Protein AF-A0A377ZKG7-F1 (afdb_monomer_lite)

Foldseek 3Di:
DDDDDPPPPPVPPPLDQDPQCRQADDWDADPVRFIGTDHGLLVQLVVQLVVVVVVLVPDDPVCSVVPAPPCNSVLRSLLQVLSSDLLNSLVRVVRGPDPDPSVVSSVVPHNVVQLVQLHSQSSSLVVCVVVVHPPCSSVSSNCVVPDRRPVPPDPPPPPPDPDDDDDDDDDDDDDD

Secondary structure (DSSP, 8-state):
-----------TT-PPPPPGGG-B--EEE-TTS-EEE--BHHHHHHHHHHHHHHHHHTS-HHHHHHHS-TTHHHHHHGGGGGGSSHHHHHHHHHHSSS--GGGGGGTT--GGGGGGGTHHHHHHHHHHHHTT--TTHHHHHHTTTSS-TTTTT-----------------------

pLDDT: mean 77.74, std 24.78, range [25.02, 98.62]

Structure (mmCIF, N/CA/C/O backbone):
data_AF-A0A377ZKG7-F1
#
_entry.id   AF-A0A377ZKG7-F1
#
loop_
_atom_site.group_PDB
_atom_site.id
_atom_site.type_symbol
_atom_site.label_atom_id
_atom_site.label_alt_id
_atom_site.label_comp_id
_atom_site.label_asym_id
_atom_site.label_entity_id
_atom_site.label_seq_id
_atom_site.pdbx_PDB_ins_code
_atom_site.Cartn_x
_atom_site.Cartn_y
_atom_site.Cartn_z
_atom_site.occupancy
_atom_site.B_iso_or_equiv
_atom_site.auth_seq_id
_atom_site.auth_comp_id
_atom_site.auth_asym_id
_atom_site.auth_atom_id
_atom_site.pdbx_PDB_model_num
ATOM 1 N N . MET A 1 1 ? -22.284 -44.555 -22.696 1.00 38.31 1 MET A N 1
ATOM 2 C CA . MET A 1 1 ? -21.395 -43.892 -21.714 1.00 38.31 1 MET A CA 1
ATOM 3 C C . MET A 1 1 ? -20.139 -43.407 -22.428 1.00 38.31 1 MET A C 1
ATOM 5 O O . MET A 1 1 ? -19.328 -44.231 -22.824 1.00 38.31 1 MET A O 1
ATOM 9 N N . ARG A 1 2 ? -20.003 -42.097 -22.682 1.00 37.38 2 ARG A N 1
ATOM 10 C CA . ARG A 1 2 ? -18.798 -41.508 -23.295 1.00 37.38 2 ARG A CA 1
ATOM 11 C C . ARG A 1 2 ? -17.896 -40.981 -22.179 1.00 37.38 2 ARG A C 1
ATOM 13 O O . ARG A 1 2 ? -18.291 -40.084 -21.443 1.00 37.38 2 ARG A O 1
ATOM 20 N N . ARG A 1 3 ? -16.717 -41.585 -22.029 1.00 39.84 3 ARG A N 1
ATOM 21 C CA . ARG A 1 3 ? -15.699 -41.206 -21.043 1.00 39.84 3 ARG A CA 1
ATOM 22 C C . ARG A 1 3 ? -15.050 -39.903 -21.518 1.00 39.84 3 ARG A C 1
ATOM 24 O O . ARG A 1 3 ? -14.347 -39.903 -22.523 1.00 39.84 3 ARG A O 1
ATOM 31 N N . LEU A 1 4 ? -15.334 -38.793 -20.840 1.00 41.78 4 LEU A N 1
ATOM 32 C CA . LEU A 1 4 ? -14.657 -37.522 -21.093 1.00 41.78 4 LEU A CA 1
ATOM 33 C C . LEU A 1 4 ? -13.211 -37.648 -20.605 1.00 41.78 4 LEU A C 1
ATOM 35 O O . LEU A 1 4 ? -12.955 -37.774 -19.408 1.00 41.78 4 LEU A O 1
ATOM 39 N N . ILE A 1 5 ? -12.273 -37.662 -21.548 1.00 45.12 5 ILE A N 1
ATOM 40 C CA . ILE A 1 5 ? -10.842 -37.579 -21.269 1.00 45.12 5 ILE A CA 1
ATOM 41 C C . ILE A 1 5 ? -10.583 -36.161 -20.761 1.00 45.12 5 ILE A C 1
ATOM 43 O O . ILE A 1 5 ? -10.782 -35.182 -21.480 1.00 45.12 5 ILE A O 1
ATOM 47 N N . ARG A 1 6 ? -10.181 -36.049 -19.494 1.00 45.84 6 ARG A N 1
ATOM 48 C CA . ARG A 1 6 ? -9.764 -34.788 -18.884 1.00 45.84 6 ARG A CA 1
ATOM 49 C C . ARG A 1 6 ? -8.412 -34.420 -19.496 1.00 45.84 6 ARG A C 1
ATOM 51 O O . ARG A 1 6 ? -7.378 -34.910 -19.053 1.00 45.84 6 ARG A O 1
ATOM 58 N N . VAL A 1 7 ? -8.426 -33.618 -20.558 1.00 44.94 7 VAL A N 1
ATOM 59 C CA . VAL A 1 7 ? -7.203 -33.035 -21.115 1.00 44.94 7 VAL A CA 1
ATOM 60 C C . VAL A 1 7 ? -6.662 -32.066 -20.068 1.00 44.94 7 VAL A C 1
ATOM 62 O O . VAL A 1 7 ? -7.252 -31.020 -19.805 1.00 44.94 7 VAL A O 1
ATOM 65 N N . SER A 1 8 ? -5.574 -32.462 -19.412 1.00 48.72 8 SER A N 1
ATOM 66 C CA . SER A 1 8 ? -4.786 -31.573 -18.568 1.00 48.72 8 SER A CA 1
ATOM 67 C C . SER A 1 8 ? -4.109 -30.560 -19.483 1.00 48.72 8 SER A C 1
ATOM 69 O O . SER A 1 8 ? -3.146 -30.888 -20.175 1.00 48.72 8 SER A O 1
ATOM 71 N N . LEU A 1 9 ? -4.639 -29.339 -19.530 1.00 48.59 9 LEU A N 1
ATOM 72 C CA . LEU A 1 9 ? -3.935 -28.196 -20.099 1.00 48.59 9 LEU A CA 1
ATOM 73 C C . LEU A 1 9 ? -2.800 -27.837 -19.133 1.00 48.59 9 LEU A C 1
ATOM 75 O O . LEU A 1 9 ? -2.941 -26.965 -18.278 1.00 48.59 9 LEU A O 1
ATOM 79 N N . GLN A 1 10 ? -1.685 -28.561 -19.222 1.00 45.34 10 GLN A N 1
ATOM 80 C CA . GLN A 1 10 ? -0.436 -28.130 -18.608 1.00 45.34 10 GLN A CA 1
ATOM 81 C C . GLN A 1 10 ? 0.000 -26.850 -19.318 1.00 45.34 10 GLN A C 1
ATOM 83 O O . GLN A 1 10 ? 0.432 -26.867 -20.468 1.00 45.34 10 GLN A O 1
ATOM 88 N N . ASN A 1 11 ? -0.171 -25.728 -18.628 1.00 43.91 11 ASN A N 1
ATOM 89 C CA . ASN A 1 11 ? 0.233 -24.411 -19.087 1.00 43.91 11 ASN A CA 1
ATOM 90 C C . ASN A 1 11 ? 1.772 -24.333 -19.036 1.00 43.91 11 ASN A C 1
ATOM 92 O O . ASN A 1 11 ? 2.347 -23.942 -18.024 1.00 43.91 11 ASN A O 1
ATOM 96 N N . GLN A 1 12 ? 2.448 -24.773 -20.102 1.00 44.94 12 GLN A N 1
ATOM 97 C CA . GLN A 1 12 ? 3.915 -24.901 -20.179 1.00 44.94 12 GLN A CA 1
ATOM 98 C C . GLN A 1 12 ? 4.681 -23.559 -20.229 1.00 44.94 12 GLN A C 1
ATOM 100 O O . GLN A 1 12 ? 5.893 -23.547 -20.403 1.00 44.94 12 GLN A O 1
ATOM 105 N N . HIS A 1 13 ? 4.005 -22.431 -20.001 1.00 46.78 13 HIS A N 1
ATOM 106 C CA . HIS A 1 13 ? 4.609 -21.102 -19.855 1.00 46.78 13 HIS A CA 1
ATOM 107 C C . HIS A 1 13 ? 4.067 -20.362 -18.623 1.00 46.78 13 HIS A C 1
ATOM 109 O O . HIS A 1 13 ? 3.793 -19.163 -18.668 1.00 46.78 13 HIS A O 1
ATOM 115 N N . ALA A 1 14 ? 3.873 -21.062 -17.502 1.00 52.28 14 ALA A N 1
ATOM 116 C CA . ALA A 1 14 ? 3.616 -20.389 -16.236 1.00 52.28 14 ALA A CA 1
ATOM 117 C C . ALA A 1 14 ? 4.895 -19.658 -15.797 1.00 52.28 14 ALA A C 1
ATOM 119 O O . ALA A 1 14 ? 5.791 -20.249 -15.199 1.00 52.28 14 ALA A O 1
ATOM 120 N N . ILE A 1 15 ? 4.992 -18.369 -16.128 1.00 58.59 15 ILE A N 1
ATOM 121 C CA . ILE A 1 15 ? 5.979 -17.476 -15.524 1.00 58.59 15 ILE A CA 1
ATOM 122 C C . ILE A 1 15 ? 5.778 -17.573 -14.011 1.00 58.59 15 ILE A C 1
ATOM 124 O O . ILE A 1 15 ? 4.680 -17.315 -13.515 1.00 58.59 15 ILE A O 1
ATOM 128 N N . ALA A 1 16 ? 6.816 -17.989 -13.284 1.00 68.31 16 ALA A N 1
ATOM 129 C CA . ALA A 1 16 ? 6.750 -18.078 -11.835 1.00 68.31 16 ALA A CA 1
ATOM 130 C C . ALA A 1 16 ? 6.431 -16.687 -11.268 1.00 68.31 16 ALA A C 1
ATOM 132 O O . ALA A 1 16 ? 7.195 -15.738 -11.457 1.00 68.31 16 ALA A O 1
ATOM 133 N N . ALA A 1 17 ? 5.277 -16.559 -10.612 1.00 76.75 17 ALA A N 1
ATOM 134 C CA . ALA A 1 17 ? 4.886 -15.318 -9.966 1.00 76.75 17 ALA A CA 1
ATOM 135 C C . ALA A 1 17 ? 5.898 -14.962 -8.866 1.00 76.75 17 ALA A C 1
ATOM 137 O O . ALA A 1 17 ? 6.374 -15.832 -8.133 1.00 76.75 17 ALA A O 1
ATOM 138 N N . ILE A 1 18 ? 6.217 -13.675 -8.734 1.00 82.56 18 ILE A N 1
ATOM 139 C CA . ILE A 1 18 ? 7.044 -13.186 -7.628 1.00 82.56 18 ILE A CA 1
ATOM 140 C C . ILE A 1 18 ? 6.228 -13.341 -6.337 1.00 82.56 18 ILE A C 1
ATOM 142 O O . ILE A 1 18 ? 5.101 -12.854 -6.267 1.00 82.56 18 ILE A O 1
ATOM 146 N N . SER A 1 19 ? 6.788 -14.007 -5.318 1.00 88.62 19 SER A N 1
ATOM 147 C CA . SER A 1 19 ? 6.159 -14.066 -3.987 1.00 88.62 19 SER A CA 1
ATOM 148 C C . SER A 1 19 ? 5.900 -12.650 -3.463 1.00 88.62 19 SER A C 1
ATOM 150 O O . SER A 1 19 ? 6.772 -11.785 -3.579 1.00 88.62 19 SER A O 1
ATOM 152 N N . PHE A 1 20 ? 4.743 -12.421 -2.836 1.00 89.31 20 PHE A N 1
ATOM 153 C CA . PHE A 1 20 ? 4.380 -11.118 -2.266 1.00 89.31 20 PHE A CA 1
ATOM 154 C C . PHE A 1 20 ? 5.413 -10.610 -1.243 1.00 89.31 20 PHE A C 1
ATOM 156 O O . PHE A 1 20 ? 5.623 -9.405 -1.113 1.00 89.31 20 PHE A O 1
ATOM 163 N N . GLU A 1 21 ? 6.112 -11.523 -0.563 1.00 90.44 21 GLU A N 1
ATOM 164 C CA . GLU A 1 21 ? 7.190 -11.221 0.388 1.00 90.44 21 GLU A CA 1
ATOM 165 C C . GLU A 1 21 ? 8.379 -10.523 -0.288 1.00 90.44 21 GLU A C 1
ATOM 167 O O . GLU A 1 21 ? 9.071 -9.707 0.325 1.00 90.44 21 GLU A O 1
ATOM 172 N N . ASN A 1 22 ? 8.574 -10.806 -1.578 1.00 88.12 22 ASN A N 1
ATOM 173 C CA . ASN A 1 22 ? 9.665 -10.302 -2.403 1.00 88.12 22 ASN A CA 1
ATOM 174 C C . ASN A 1 22 ? 9.254 -9.119 -3.292 1.00 88.12 22 ASN A C 1
ATOM 176 O O . ASN A 1 22 ? 10.113 -8.559 -3.983 1.00 88.12 22 ASN A O 1
ATOM 180 N N . CYS A 1 23 ? 7.976 -8.722 -3.284 1.00 92.25 23 CYS A N 1
ATOM 181 C CA . CYS A 1 23 ? 7.505 -7.563 -4.035 1.00 92.25 23 CYS A CA 1
ATOM 182 C C . CYS A 1 23 ? 8.120 -6.273 -3.466 1.00 92.25 23 CYS A C 1
ATOM 184 O O . CYS A 1 23 ? 8.011 -6.016 -2.262 1.00 92.25 23 CYS A O 1
ATOM 186 N N . PRO A 1 24 ? 8.776 -5.446 -4.297 1.00 93.19 24 PRO A N 1
ATOM 187 C CA . PRO A 1 24 ? 9.420 -4.225 -3.834 1.00 93.19 24 PRO A CA 1
ATOM 188 C C . PRO A 1 24 ? 8.414 -3.089 -3.600 1.00 93.19 24 PRO A C 1
ATOM 190 O O . PRO A 1 24 ? 7.503 -2.885 -4.396 1.00 93.19 24 PRO A O 1
ATOM 193 N N . ALA A 1 25 ? 8.621 -2.289 -2.550 1.00 94.81 25 ALA A N 1
ATOM 194 C CA . ALA A 1 25 ? 7.823 -1.084 -2.287 1.00 94.81 25 ALA A CA 1
ATOM 195 C C . ALA A 1 25 ? 8.582 0.226 -2.514 1.00 94.81 25 ALA A C 1
ATOM 197 O O . ALA A 1 25 ? 7.965 1.266 -2.768 1.00 94.81 25 ALA A O 1
ATOM 198 N N . LYS A 1 26 ? 9.906 0.193 -2.339 1.00 94.06 26 LYS A N 1
ATOM 199 C CA . LYS A 1 26 ? 10.791 1.362 -2.341 1.00 94.06 26 LYS A CA 1
ATOM 200 C C . LYS A 1 26 ? 12.088 1.033 -3.072 1.00 94.06 26 LYS A C 1
ATOM 202 O O . LYS A 1 26 ? 12.502 -0.125 -3.105 1.00 94.06 26 LYS A O 1
ATOM 207 N N . THR A 1 27 ? 12.753 2.064 -3.568 1.00 94.25 27 THR A N 1
ATOM 208 C CA . THR A 1 27 ? 14.163 2.035 -3.963 1.00 94.25 27 THR A CA 1
ATOM 209 C C . THR A 1 27 ? 15.005 2.755 -2.911 1.00 94.25 27 THR A C 1
ATOM 211 O O . THR A 1 27 ? 14.472 3.456 -2.047 1.00 94.25 27 THR A O 1
ATOM 214 N N . ARG A 1 28 ? 16.323 2.569 -2.951 1.00 94.06 28 ARG A N 1
ATOM 215 C CA . ARG A 1 28 ? 17.282 3.373 -2.187 1.00 94.06 28 ARG A CA 1
ATOM 216 C C . ARG A 1 28 ? 18.491 3.694 -3.055 1.00 94.06 28 ARG A C 1
ATOM 218 O O . ARG A 1 28 ? 18.926 2.846 -3.830 1.00 94.06 28 ARG A O 1
ATOM 225 N N . MET A 1 29 ? 19.033 4.892 -2.894 1.00 94.62 29 MET A N 1
ATOM 226 C CA . MET A 1 29 ? 20.291 5.287 -3.518 1.00 94.62 29 MET A CA 1
ATOM 227 C C . MET A 1 29 ? 21.446 4.927 -2.582 1.00 94.62 29 MET A C 1
ATOM 229 O O . MET A 1 29 ? 21.385 5.196 -1.380 1.00 94.62 29 MET A O 1
ATOM 233 N N . LEU A 1 30 ? 22.462 4.265 -3.119 1.00 92.50 30 LEU A N 1
ATOM 234 C CA . LEU A 1 30 ? 23.698 3.943 -2.419 1.00 92.50 30 LEU A CA 1
ATOM 235 C C . LEU A 1 30 ? 24.653 5.142 -2.446 1.00 92.50 30 LEU A C 1
ATOM 237 O O . LEU A 1 30 ? 24.478 6.083 -3.217 1.00 92.50 30 LEU A O 1
ATOM 241 N N . SER A 1 31 ? 25.690 5.099 -1.611 1.00 94.81 31 SER A N 1
ATOM 242 C CA . SER A 1 31 ? 26.713 6.152 -1.546 1.00 94.81 31 SER A CA 1
ATOM 243 C C . SER A 1 31 ? 27.503 6.319 -2.847 1.00 94.81 31 SER A C 1
ATOM 245 O O . SER A 1 31 ? 28.064 7.381 -3.082 1.00 94.81 31 SER A O 1
ATOM 247 N N . ASP A 1 32 ? 27.547 5.281 -3.685 1.00 93.25 32 ASP A N 1
ATOM 248 C CA . ASP A 1 32 ? 28.173 5.296 -5.012 1.00 93.25 32 ASP A CA 1
ATOM 249 C C . ASP A 1 32 ? 27.234 5.804 -6.126 1.00 93.25 32 ASP A C 1
ATOM 251 O O . ASP A 1 32 ? 27.595 5.773 -7.298 1.00 93.25 32 ASP A O 1
ATOM 255 N N . GLY A 1 33 ? 26.028 6.263 -5.773 1.00 91.12 33 GLY A N 1
ATOM 256 C CA . GLY A 1 33 ? 25.033 6.790 -6.708 1.00 91.12 33 GLY A CA 1
ATOM 257 C C . GLY A 1 33 ? 24.128 5.735 -7.350 1.00 91.12 33 GLY A C 1
ATOM 258 O O . GLY A 1 33 ? 23.143 6.107 -7.987 1.00 91.12 33 GLY A O 1
ATOM 259 N N . ARG A 1 34 ? 24.381 4.432 -7.161 1.00 91.31 34 ARG A N 1
ATOM 260 C CA . ARG A 1 34 ? 23.508 3.384 -7.715 1.00 91.31 34 ARG A CA 1
ATOM 261 C C . ARG A 1 34 ? 22.167 3.330 -6.998 1.00 91.31 34 ARG A C 1
ATOM 263 O O . ARG A 1 34 ? 22.091 3.450 -5.775 1.00 91.31 34 ARG A O 1
ATOM 270 N N . VAL A 1 35 ? 21.103 3.063 -7.751 1.00 92.56 35 VAL A N 1
ATOM 271 C CA . VAL A 1 35 ? 19.758 2.844 -7.205 1.00 92.56 35 VAL A CA 1
ATOM 272 C C . VAL A 1 35 ? 19.493 1.347 -7.111 1.00 92.56 35 VAL A C 1
ATOM 274 O O . VAL A 1 35 ? 19.588 0.628 -8.101 1.00 92.56 35 VAL A O 1
ATOM 277 N N . VAL A 1 36 ? 19.150 0.867 -5.918 1.00 91.38 36 VAL A N 1
ATOM 278 C CA . VAL A 1 36 ? 18.855 -0.549 -5.659 1.00 91.38 36 VAL A CA 1
ATOM 279 C C . VAL A 1 36 ? 17.494 -0.723 -4.990 1.00 91.38 36 VAL A C 1
ATOM 281 O O . VAL A 1 36 ? 16.907 0.235 -4.474 1.00 91.38 36 VAL A O 1
ATOM 284 N N . GLN A 1 37 ? 16.998 -1.963 -4.954 1.00 91.81 37 GLN A N 1
ATOM 285 C CA . GLN A 1 37 ? 15.772 -2.298 -4.234 1.00 91.81 37 GLN A CA 1
ATOM 286 C C . GLN A 1 37 ? 15.905 -1.930 -2.744 1.00 91.81 37 GLN A C 1
ATOM 288 O O . GLN A 1 37 ? 16.903 -2.221 -2.085 1.00 91.81 37 GLN A O 1
ATOM 293 N N . GLY A 1 38 ? 14.878 -1.265 -2.221 1.00 92.88 38 GLY A N 1
ATOM 294 C CA . GLY A 1 38 ? 14.717 -0.956 -0.807 1.00 92.88 38 GLY A CA 1
ATOM 295 C C . GLY A 1 38 ? 13.851 -1.998 -0.096 1.00 92.88 38 GLY A C 1
ATOM 296 O O . GLY A 1 38 ? 13.995 -3.202 -0.291 1.00 92.88 38 GLY A O 1
ATOM 297 N N . ARG A 1 39 ? 12.933 -1.527 0.753 1.00 94.44 39 ARG A N 1
ATOM 298 C CA . ARG A 1 39 ? 12.014 -2.390 1.514 1.00 94.44 39 ARG A CA 1
ATOM 299 C C . ARG A 1 39 ? 11.006 -3.106 0.606 1.00 94.44 39 ARG A C 1
ATOM 301 O O . ARG A 1 39 ? 10.589 -2.563 -0.423 1.00 94.44 39 ARG A O 1
ATOM 308 N N . SER A 1 40 ? 10.585 -4.300 1.022 1.00 95.75 40 SER A N 1
ATOM 309 C CA . SER A 1 40 ? 9.450 -5.013 0.423 1.00 95.75 40 SER A CA 1
ATOM 310 C C . SER A 1 40 ? 8.114 -4.379 0.818 1.00 95.75 40 SER A C 1
ATOM 312 O O . SER A 1 40 ? 8.041 -3.651 1.810 1.00 95.75 40 SER A O 1
ATOM 314 N N . VAL A 1 41 ? 7.051 -4.684 0.070 1.00 96.75 41 VAL A N 1
ATOM 315 C CA . VAL A 1 41 ? 5.679 -4.267 0.405 1.00 96.75 41 VAL A CA 1
ATOM 316 C C . VAL A 1 41 ? 5.277 -4.797 1.773 1.00 96.75 41 VAL A C 1
ATOM 318 O O . VAL A 1 41 ? 4.871 -4.007 2.617 1.00 96.75 41 VAL A O 1
ATOM 321 N N . LEU A 1 42 ? 5.502 -6.088 2.039 1.00 96.94 42 LEU A N 1
ATOM 322 C CA . LEU A 1 42 ? 5.188 -6.696 3.333 1.00 96.94 42 LEU A CA 1
ATOM 323 C C . LEU A 1 42 ? 5.843 -5.944 4.503 1.00 96.94 42 LEU A C 1
ATOM 325 O O . LEU A 1 42 ? 5.152 -5.525 5.428 1.00 96.94 42 LEU A O 1
ATOM 329 N N . SER A 1 43 ? 7.162 -5.725 4.439 1.00 97.38 43 SER A N 1
ATOM 330 C CA . SER A 1 43 ? 7.888 -5.048 5.523 1.00 97.38 43 SER A CA 1
ATOM 331 C C . SER A 1 43 ? 7.465 -3.585 5.695 1.00 97.38 43 SER A C 1
ATOM 333 O O . SER A 1 43 ? 7.385 -3.096 6.819 1.00 97.38 43 SER A O 1
ATOM 335 N N . HIS A 1 44 ? 7.164 -2.880 4.600 1.00 97.62 44 HIS A N 1
ATOM 336 C CA . HIS A 1 44 ? 6.634 -1.515 4.636 1.00 97.62 44 HIS A CA 1
ATOM 337 C C . HIS A 1 44 ? 5.254 -1.461 5.303 1.00 97.62 44 HIS A C 1
ATOM 339 O O . HIS A 1 44 ? 5.059 -0.676 6.228 1.00 97.62 44 HIS A O 1
ATOM 345 N N . CYS A 1 45 ? 4.332 -2.335 4.898 1.00 97.69 45 CYS A N 1
ATOM 346 C CA . CYS A 1 45 ? 2.993 -2.437 5.475 1.00 97.69 45 CYS A CA 1
ATOM 347 C C . CYS A 1 45 ? 3.038 -2.770 6.973 1.00 97.69 45 CYS A C 1
ATOM 349 O O . CYS A 1 45 ? 2.353 -2.122 7.761 1.00 97.69 45 CYS A O 1
ATOM 351 N N . GLN A 1 46 ? 3.889 -3.718 7.382 1.00 98.00 46 GLN A N 1
ATOM 352 C CA . GLN A 1 46 ? 4.084 -4.055 8.795 1.00 98.00 46 GLN A CA 1
ATOM 353 C C . GLN A 1 46 ? 4.554 -2.840 9.598 1.00 98.00 46 GLN A C 1
ATOM 355 O O . GLN A 1 46 ? 3.929 -2.493 10.592 1.00 98.00 46 GLN A O 1
ATOM 360 N N . ILE A 1 47 ? 5.598 -2.143 9.139 1.00 98.12 47 ILE A N 1
ATOM 361 C CA . ILE A 1 47 ? 6.118 -0.950 9.824 1.00 98.12 47 ILE A CA 1
ATOM 362 C C . ILE A 1 47 ? 5.043 0.125 9.963 1.00 98.12 47 ILE A C 1
ATOM 364 O O . ILE A 1 47 ? 4.901 0.711 11.032 1.00 98.12 47 ILE A O 1
ATOM 368 N N . VAL A 1 48 ? 4.271 0.377 8.906 1.00 98.12 48 VAL A N 1
ATOM 369 C CA . VAL A 1 48 ? 3.195 1.374 8.938 1.00 98.12 48 VAL A CA 1
ATOM 370 C C . VAL A 1 48 ? 2.097 0.973 9.921 1.00 98.12 48 VAL A C 1
ATOM 372 O O . VAL A 1 48 ? 1.647 1.824 10.683 1.00 98.12 48 VAL A O 1
ATOM 375 N N . GLY A 1 49 ? 1.716 -0.305 9.973 1.00 98.31 49 GLY A N 1
ATOM 376 C CA . GLY A 1 49 ? 0.771 -0.815 10.969 1.00 98.31 49 GLY A CA 1
ATOM 377 C C . GLY A 1 49 ? 1.278 -0.671 12.405 1.00 98.31 49 GLY A C 1
ATOM 378 O O . GLY A 1 49 ? 0.544 -0.201 13.273 1.00 98.31 49 GLY A O 1
ATOM 379 N N . GLU A 1 50 ? 2.545 -1.012 12.655 1.00 98.62 50 GLU A N 1
ATOM 380 C CA . GLU A 1 50 ? 3.178 -0.849 13.970 1.00 98.62 50 GLU A CA 1
ATOM 381 C C . GLU A 1 50 ? 3.218 0.622 14.404 1.00 98.62 50 GLU A C 1
ATOM 383 O O . GLU A 1 50 ? 2.853 0.951 15.535 1.00 98.62 50 GLU A O 1
ATOM 388 N N . ILE A 1 51 ? 3.600 1.520 13.491 1.00 98.56 51 ILE A N 1
ATOM 389 C CA . ILE A 1 51 ? 3.611 2.965 13.737 1.00 98.56 51 ILE A CA 1
ATOM 390 C C . ILE A 1 51 ? 2.193 3.472 13.999 1.00 98.56 51 ILE A C 1
ATOM 392 O O . ILE A 1 51 ? 1.986 4.199 14.967 1.00 98.56 51 ILE A O 1
ATOM 396 N N . ALA A 1 52 ? 1.208 3.076 13.190 1.00 98.31 52 ALA A N 1
ATOM 397 C CA . ALA A 1 52 ? -0.182 3.477 13.380 1.00 98.31 52 ALA A CA 1
ATOM 398 C C . ALA A 1 52 ? -0.694 3.047 14.758 1.00 98.31 52 ALA A C 1
ATOM 400 O O . ALA A 1 52 ? -1.259 3.863 15.479 1.00 98.31 52 ALA A O 1
ATOM 401 N N . ARG A 1 53 ? -0.422 1.806 15.177 1.00 98.25 53 ARG A N 1
ATOM 402 C CA . ARG A 1 53 ? -0.802 1.322 16.508 1.00 98.25 53 ARG A CA 1
ATOM 403 C C . ARG A 1 53 ? -0.144 2.123 17.625 1.00 98.25 53 ARG A C 1
ATOM 405 O O . ARG A 1 53 ? -0.821 2.493 18.582 1.00 98.25 53 ARG A O 1
ATOM 412 N N . ALA A 1 54 ? 1.154 2.403 17.502 1.00 98.44 54 ALA A N 1
ATOM 413 C CA . ALA A 1 54 ? 1.881 3.204 18.479 1.00 98.44 54 ALA A CA 1
ATOM 414 C C . ALA A 1 54 ? 1.305 4.625 18.575 1.00 98.44 54 ALA A C 1
ATOM 416 O O . ALA A 1 54 ? 1.058 5.102 19.677 1.00 98.44 54 ALA A O 1
ATOM 417 N N . LEU A 1 55 ? 1.016 5.267 17.439 1.00 98.25 55 LEU A N 1
ATOM 418 C CA . LEU A 1 55 ? 0.411 6.600 17.390 1.00 98.25 55 LEU A CA 1
ATOM 419 C C . LEU A 1 55 ? -1.001 6.615 17.983 1.00 98.25 55 LEU A C 1
ATOM 421 O O . LEU A 1 55 ? -1.302 7.476 18.803 1.00 98.25 55 LEU A O 1
ATOM 425 N N . ILE A 1 56 ? -1.848 5.646 17.626 1.00 97.94 56 ILE A N 1
ATOM 426 C CA . ILE A 1 56 ? -3.203 5.492 18.176 1.00 97.94 56 ILE A CA 1
ATOM 427 C C . ILE A 1 56 ? -3.143 5.341 19.701 1.00 97.94 56 ILE A C 1
ATOM 429 O O . ILE A 1 56 ? -3.948 5.938 20.414 1.00 97.94 56 ILE A O 1
ATOM 433 N N . ALA A 1 57 ? -2.167 4.592 20.223 1.00 97.12 57 ALA A N 1
ATOM 434 C CA . ALA A 1 57 ? -2.001 4.376 21.657 1.00 97.12 57 ALA A CA 1
ATOM 435 C C . ALA A 1 57 ? -1.634 5.645 22.450 1.00 97.12 57 ALA A C 1
ATOM 437 O O . ALA A 1 57 ? -1.869 5.665 23.657 1.00 97.12 57 ALA A O 1
ATOM 438 N N . LEU A 1 58 ? -1.114 6.694 21.797 1.00 97.75 58 LEU A N 1
ATOM 439 C CA . LEU A 1 58 ? -0.809 7.982 22.437 1.00 97.75 58 LEU A CA 1
ATOM 440 C C . LEU A 1 58 ? -2.064 8.811 22.747 1.00 97.75 58 LEU A C 1
ATOM 442 O O . LEU A 1 58 ? -1.996 9.746 23.545 1.00 97.75 58 LEU A O 1
ATOM 446 N N . TYR A 1 59 ? -3.205 8.500 22.127 1.00 97.69 59 TYR A N 1
ATOM 447 C CA . TYR A 1 59 ? -4.444 9.233 22.367 1.00 97.69 59 TYR A CA 1
ATOM 448 C C . TYR A 1 59 ? -5.086 8.819 23.703 1.00 97.69 59 TYR A C 1
ATOM 450 O O . TYR A 1 59 ? -5.155 7.623 24.004 1.00 97.69 59 TYR A O 1
ATOM 458 N N . PRO A 1 60 ? -5.634 9.774 24.485 1.00 96.94 60 PRO A N 1
ATOM 459 C CA . PRO A 1 60 ? -6.441 9.462 25.661 1.00 96.94 60 PRO A CA 1
ATOM 460 C C . PRO A 1 60 ? -7.626 8.571 25.295 1.00 96.94 60 PRO A C 1
ATOM 462 O O . PRO A 1 60 ? -8.232 8.747 24.236 1.00 96.94 60 PRO A O 1
ATOM 465 N N . GLU A 1 61 ? -8.013 7.657 26.183 1.00 93.25 61 GLU A N 1
ATOM 466 C CA . GLU A 1 61 ? -8.965 6.600 25.826 1.00 93.25 61 GLU A CA 1
ATOM 467 C C . GLU A 1 61 ? -10.331 7.076 25.287 1.00 93.25 61 GLU A C 1
ATOM 469 O O . GLU A 1 61 ? -10.826 6.501 24.308 1.00 93.25 61 GLU A O 1
ATOM 474 N N . PRO A 1 62 ? -10.931 8.164 25.810 1.00 94.38 62 PRO A N 1
ATOM 475 C CA . PRO A 1 62 ? -12.164 8.693 25.234 1.00 94.38 62 PRO A CA 1
ATOM 476 C C . PRO A 1 62 ? -12.003 9.172 23.785 1.00 94.38 62 PRO A C 1
ATOM 478 O O . PRO A 1 62 ? -12.955 9.114 23.014 1.00 94.38 62 PRO A O 1
ATOM 481 N N . MET A 1 63 ? -10.818 9.657 23.403 1.00 95.88 63 MET A N 1
ATOM 482 C CA . MET A 1 63 ? -10.519 10.068 22.028 1.00 95.88 63 MET A CA 1
ATOM 483 C C . MET A 1 63 ? -10.166 8.862 21.171 1.00 95.88 63 MET A C 1
ATOM 485 O O . MET A 1 63 ? -10.672 8.734 20.061 1.00 95.88 63 MET A O 1
ATOM 489 N N . ARG A 1 64 ? -9.333 7.963 21.699 1.00 96.75 64 ARG A N 1
ATOM 490 C CA . ARG A 1 64 ? -8.842 6.789 20.984 1.00 96.75 64 ARG A CA 1
ATOM 491 C C . ARG A 1 64 ? -9.988 5.914 20.482 1.00 96.75 64 ARG A C 1
ATOM 493 O O . ARG A 1 64 ? -10.074 5.662 19.287 1.00 96.75 64 ARG A O 1
ATOM 500 N N . SER A 1 65 ? -10.914 5.556 21.369 1.00 93.19 65 SER A N 1
ATOM 501 C CA . SER A 1 65 ? -12.087 4.729 21.042 1.00 93.19 65 SER A CA 1
ATOM 502 C C . SER A 1 65 ? -13.071 5.386 20.064 1.00 93.19 65 SER A C 1
ATOM 504 O O . SER A 1 65 ? -13.779 4.685 19.344 1.00 93.19 65 SER A O 1
ATOM 506 N N . ARG A 1 66 ? -13.125 6.726 20.017 1.00 95.69 66 ARG A N 1
ATOM 507 C CA . ARG A 1 66 ? -14.017 7.480 19.117 1.00 95.69 66 ARG A CA 1
ATOM 508 C C . ARG A 1 66 ? -13.408 7.742 17.744 1.00 95.69 66 ARG A C 1
ATOM 510 O O . ARG A 1 66 ? -14.142 7.788 16.764 1.00 95.69 66 ARG A O 1
ATOM 517 N N . LEU A 1 67 ? -12.097 7.965 17.686 1.00 95.75 67 LEU A N 1
ATOM 518 C CA . LEU A 1 67 ? -11.383 8.321 16.458 1.00 95.75 67 LEU A CA 1
ATOM 519 C C . LEU A 1 67 ? -10.848 7.098 15.715 1.00 95.75 67 LEU A C 1
ATOM 521 O O . LEU A 1 67 ? -10.759 7.127 14.491 1.00 95.75 67 LEU A O 1
ATOM 525 N N . PHE A 1 68 ? -10.502 6.035 16.441 1.00 96.12 68 PHE A N 1
ATOM 526 C CA . PHE A 1 68 ? -9.835 4.866 15.884 1.00 96.12 68 PHE A CA 1
ATOM 527 C C . PHE A 1 68 ? -10.614 3.598 16.237 1.00 96.12 68 PHE A C 1
ATOM 529 O O . PHE A 1 68 ? -10.341 2.954 17.253 1.00 96.12 68 PHE A O 1
ATOM 536 N N . PRO A 1 69 ? -11.593 3.212 15.400 1.00 93.69 69 PRO A N 1
ATOM 537 C CA . PRO A 1 69 ? -12.225 1.906 15.498 1.00 93.69 69 PRO A CA 1
ATOM 538 C C . PRO A 1 69 ? -11.188 0.776 15.458 1.00 93.69 69 PRO A C 1
ATOM 540 O O . PRO A 1 69 ? -10.109 0.924 14.874 1.00 93.69 69 PRO A O 1
ATOM 543 N N . ALA A 1 70 ? -11.528 -0.375 16.040 1.00 93.44 70 ALA A N 1
ATOM 544 C CA . ALA A 1 70 ? -10.672 -1.558 16.002 1.00 93.44 70 ALA A CA 1
ATOM 545 C C . ALA A 1 70 ? -10.265 -1.904 14.555 1.00 93.44 70 ALA A C 1
ATOM 547 O O . ALA A 1 70 ? -11.111 -1.944 13.661 1.00 93.44 70 ALA A O 1
ATOM 548 N N . GLY A 1 71 ? -8.969 -2.149 14.333 1.00 94.75 71 GLY A N 1
ATOM 549 C CA . GLY A 1 71 ? -8.412 -2.433 13.010 1.00 94.75 71 GLY A CA 1
ATOM 550 C C . GLY A 1 71 ? -7.997 -1.198 12.202 1.00 94.75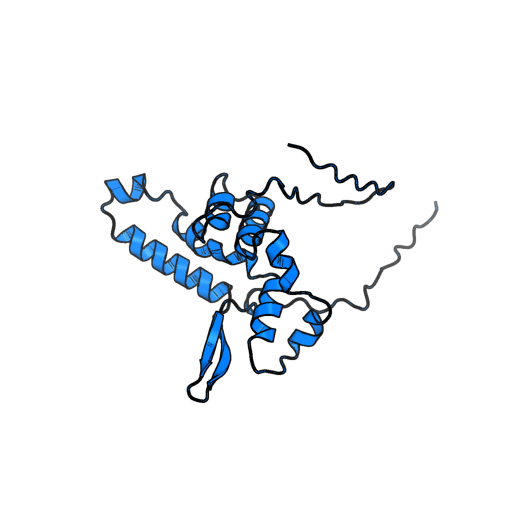 71 GLY A C 1
ATOM 551 O O . GLY A 1 71 ? -7.588 -1.350 11.050 1.00 94.75 71 GLY A O 1
ATOM 552 N N . SER A 1 72 ? -8.045 0.011 12.775 1.00 96.88 72 SER A N 1
ATOM 553 C CA . SER A 1 72 ? -7.539 1.236 12.126 1.00 96.88 72 SER A CA 1
ATOM 554 C C . SER A 1 72 ? -6.067 1.112 11.709 1.00 96.88 72 SER A C 1
ATOM 556 O O . SER A 1 72 ? -5.677 1.536 10.623 1.00 96.88 72 SER A O 1
ATOM 558 N N . GLU A 1 73 ? -5.248 0.465 12.534 1.00 97.62 73 GLU A N 1
ATOM 559 C CA . GLU A 1 73 ? -3.850 0.156 12.246 1.00 97.62 73 GLU A CA 1
ATOM 560 C C . GLU A 1 73 ? -3.686 -0.821 11.072 1.00 97.62 73 GLU A C 1
ATOM 562 O O . GLU A 1 73 ? -2.743 -0.684 10.295 1.00 97.62 73 GLU A O 1
ATOM 567 N N . MET A 1 74 ? -4.619 -1.764 10.893 1.00 96.38 74 MET A N 1
ATOM 568 C CA . MET A 1 74 ? -4.617 -2.691 9.757 1.00 96.38 74 MET A CA 1
ATOM 569 C C . MET A 1 74 ? -5.018 -1.980 8.460 1.00 96.38 74 MET A C 1
ATOM 571 O O . MET A 1 74 ? -4.415 -2.226 7.417 1.00 96.38 74 MET A O 1
ATOM 575 N N . ALA A 1 75 ? -5.984 -1.059 8.518 1.00 96.44 75 ALA A N 1
ATOM 576 C CA . ALA A 1 75 ? -6.318 -0.209 7.377 1.00 96.44 75 ALA A CA 1
ATOM 577 C C . ALA A 1 75 ? -5.111 0.653 6.957 1.00 96.44 75 ALA A C 1
ATOM 579 O O . ALA A 1 75 ? -4.765 0.699 5.779 1.00 96.44 75 ALA A O 1
ATOM 580 N N . ALA A 1 76 ? -4.395 1.252 7.915 1.00 97.38 76 ALA A N 1
ATOM 581 C CA . ALA A 1 76 ? -3.164 1.990 7.625 1.00 97.38 76 ALA A CA 1
ATOM 582 C C . ALA A 1 76 ? -2.058 1.085 7.046 1.00 97.38 76 ALA A C 1
ATOM 584 O O . ALA A 1 76 ? -1.414 1.436 6.053 1.00 97.38 76 ALA A O 1
ATOM 585 N N . ALA A 1 77 ? -1.852 -0.102 7.624 1.00 97.81 77 ALA A N 1
ATOM 586 C CA . ALA A 1 77 ? -0.887 -1.082 7.127 1.00 97.81 77 ALA A CA 1
ATOM 587 C C . ALA A 1 77 ? -1.182 -1.483 5.674 1.00 97.81 77 ALA A C 1
ATOM 589 O O . ALA A 1 77 ? -0.269 -1.582 4.857 1.00 97.81 77 ALA A O 1
ATOM 590 N N . GLY A 1 78 ? -2.461 -1.673 5.348 1.00 97.00 78 GLY A N 1
ATOM 591 C CA . GLY A 1 78 ? -2.932 -2.143 4.051 1.00 97.00 78 GLY A CA 1
ATOM 592 C C . GLY A 1 78 ? -2.897 -1.117 2.916 1.00 97.00 78 GLY A C 1
ATOM 593 O O . GLY A 1 78 ? -3.162 -1.503 1.782 1.00 97.00 78 GLY A O 1
ATOM 594 N N . HIS A 1 79 ? -2.562 0.153 3.175 1.00 96.50 79 HIS A N 1
ATOM 595 C CA . HIS A 1 79 ? -2.612 1.221 2.162 1.00 96.50 79 HIS A CA 1
ATOM 596 C C . HIS A 1 79 ? -1.886 0.826 0.858 1.00 96.50 79 HIS A C 1
ATOM 598 O O . HIS A 1 79 ? -2.428 0.947 -0.234 1.00 96.50 79 HIS A O 1
ATOM 604 N N . ASP A 1 80 ? -0.711 0.204 0.959 1.00 97.06 80 ASP A N 1
ATOM 605 C CA . ASP A 1 80 ? 0.153 -0.120 -0.180 1.00 97.06 80 ASP A CA 1
ATOM 606 C C . ASP A 1 80 ? 0.002 -1.552 -0.745 1.00 97.06 80 ASP A C 1
ATOM 608 O O . ASP A 1 80 ? 0.852 -1.984 -1.529 1.00 97.06 80 ASP A O 1
ATOM 612 N N . ILE A 1 81 ? -1.060 -2.304 -0.415 1.00 96.56 81 ILE A N 1
ATOM 613 C CA . ILE A 1 81 ? -1.233 -3.691 -0.913 1.00 96.56 81 ILE A CA 1
ATOM 614 C C . ILE A 1 81 ? -1.243 -3.789 -2.448 1.00 96.56 81 ILE A C 1
ATOM 616 O O . ILE A 1 81 ? -0.755 -4.771 -3.004 1.00 96.56 81 ILE A O 1
ATOM 620 N N . GLY A 1 82 ? -1.694 -2.749 -3.153 1.00 94.69 82 GLY A N 1
ATOM 621 C CA . GLY A 1 82 ? -1.690 -2.676 -4.614 1.00 94.69 82 GLY A CA 1
ATOM 622 C C . GLY A 1 82 ? -0.298 -2.584 -5.247 1.00 94.69 82 GLY A C 1
ATOM 623 O O . GLY A 1 82 ? -0.153 -2.749 -6.461 1.00 94.69 82 GLY A O 1
ATOM 624 N N . LYS A 1 83 ? 0.757 -2.383 -4.446 1.00 95.75 83 LYS A N 1
ATOM 625 C CA . LYS A 1 83 ? 2.150 -2.522 -4.898 1.00 95.75 83 LYS A CA 1
ATOM 626 C C . LYS A 1 83 ? 2.560 -3.976 -5.117 1.00 95.75 83 LYS A C 1
ATOM 628 O O . LYS A 1 83 ? 3.546 -4.224 -5.809 1.00 95.75 83 LYS A O 1
ATOM 633 N N . VAL A 1 84 ? 1.799 -4.940 -4.591 1.00 94.81 84 VAL A N 1
ATOM 634 C CA . VAL A 1 84 ? 1.900 -6.361 -4.960 1.00 94.81 84 VAL A CA 1
ATOM 635 C C . VAL A 1 84 ? 1.225 -6.563 -6.322 1.00 94.81 84 VAL A C 1
ATOM 637 O O . VAL A 1 84 ? 0.221 -7.254 -6.463 1.00 94.81 84 VAL A O 1
ATOM 640 N N . SER A 1 85 ? 1.758 -5.899 -7.346 1.00 92.31 85 SER A N 1
ATOM 641 C CA . SER A 1 85 ? 1.259 -5.962 -8.716 1.00 92.31 85 SER A CA 1
ATOM 642 C C . SER A 1 85 ? 2.416 -6.011 -9.715 1.00 92.31 85 SER A C 1
ATOM 644 O O . SER A 1 85 ? 3.474 -5.419 -9.467 1.00 92.31 85 SER A O 1
ATOM 646 N N . PRO A 1 86 ? 2.245 -6.693 -10.866 1.00 90.25 86 PRO A N 1
ATOM 647 C CA . PRO A 1 86 ? 3.299 -6.783 -11.872 1.00 90.25 86 PRO A CA 1
ATOM 648 C C . PRO A 1 86 ? 3.770 -5.411 -12.365 1.00 90.25 86 PRO A C 1
ATOM 650 O O . PRO A 1 86 ? 4.967 -5.197 -12.531 1.00 90.25 86 PRO A O 1
ATOM 653 N N . THR A 1 87 ? 2.848 -4.464 -12.558 1.00 92.00 87 THR A N 1
ATOM 654 C CA . THR A 1 87 ? 3.156 -3.113 -13.050 1.00 92.00 87 THR A CA 1
ATOM 655 C C . THR A 1 87 ? 4.010 -2.324 -12.064 1.00 92.00 87 THR A C 1
ATOM 657 O O . THR A 1 87 ? 4.994 -1.707 -12.472 1.00 92.00 87 THR A O 1
ATOM 660 N N . PHE A 1 88 ? 3.695 -2.387 -10.766 1.00 93.00 88 PHE A N 1
ATOM 661 C CA . PHE A 1 88 ? 4.473 -1.683 -9.750 1.00 93.00 88 PHE A CA 1
ATOM 662 C C . PHE A 1 88 ? 5.850 -2.330 -9.544 1.00 93.00 88 PHE A C 1
ATOM 664 O O . PHE A 1 88 ? 6.861 -1.631 -9.474 1.00 93.00 88 PHE A O 1
ATOM 671 N N . ALA A 1 89 ? 5.919 -3.665 -9.515 1.00 91.44 89 ALA A N 1
ATOM 672 C CA . ALA A 1 89 ? 7.190 -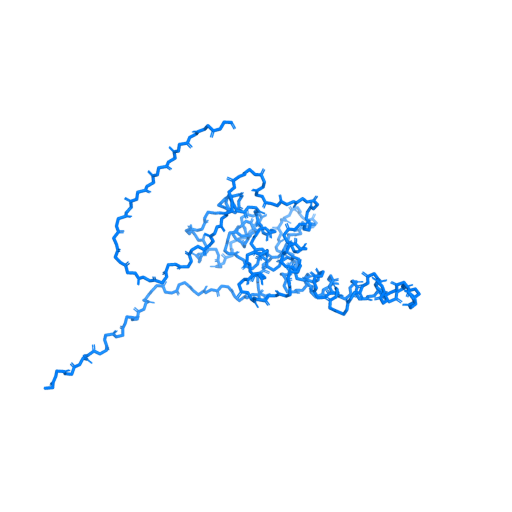4.380 -9.425 1.00 91.44 89 ALA A CA 1
ATOM 673 C C . ALA A 1 89 ? 8.105 -4.056 -10.619 1.00 91.44 89 ALA A C 1
ATOM 675 O O . ALA A 1 89 ? 9.273 -3.718 -10.424 1.00 91.44 89 ALA A O 1
ATOM 676 N N . ALA A 1 90 ? 7.560 -4.073 -11.841 1.00 89.38 90 ALA A N 1
ATOM 677 C CA . ALA A 1 90 ? 8.294 -3.721 -13.054 1.00 89.38 90 ALA A CA 1
ATOM 678 C C . ALA A 1 90 ? 8.799 -2.268 -13.022 1.00 89.38 90 ALA A C 1
ATOM 680 O O . ALA A 1 90 ? 9.946 -2.017 -13.384 1.00 89.38 90 ALA A O 1
ATOM 681 N N . LYS A 1 91 ? 7.994 -1.325 -12.508 1.00 90.62 91 LYS A N 1
ATOM 682 C CA . LYS A 1 91 ? 8.416 0.069 -12.287 1.00 90.62 91 LYS A CA 1
ATOM 683 C C . LYS A 1 91 ? 9.625 0.166 -11.355 1.00 90.62 91 LYS A C 1
ATOM 685 O O . LYS A 1 91 ? 10.560 0.900 -11.659 1.00 90.62 91 LYS A O 1
ATOM 690 N N . ILE A 1 92 ? 9.613 -0.550 -10.228 1.00 91.69 92 ILE A N 1
ATOM 691 C CA . ILE A 1 92 ? 10.733 -0.509 -9.281 1.00 91.69 92 ILE A CA 1
ATOM 692 C C . ILE A 1 92 ? 11.985 -1.136 -9.887 1.00 91.69 92 ILE A C 1
ATOM 694 O O . ILE A 1 92 ? 13.054 -0.542 -9.779 1.00 91.69 92 ILE A O 1
ATOM 698 N N . PHE A 1 93 ? 11.877 -2.296 -10.535 1.00 88.31 93 PHE A N 1
ATOM 699 C CA . PHE A 1 93 ? 13.050 -2.935 -11.127 1.00 88.31 93 PHE A CA 1
ATOM 700 C C . PHE A 1 93 ? 13.644 -2.112 -12.269 1.00 88.31 93 PHE A C 1
ATOM 702 O O . PHE A 1 93 ? 14.858 -1.991 -12.327 1.00 88.31 93 PHE A O 1
ATOM 709 N N . ALA A 1 94 ? 12.819 -1.471 -13.104 1.00 86.94 94 ALA A N 1
ATOM 710 C CA . ALA A 1 94 ? 13.299 -0.549 -14.135 1.00 86.94 94 ALA A CA 1
ATOM 711 C C . ALA A 1 94 ? 14.038 0.671 -13.556 1.00 86.94 94 ALA A C 1
ATOM 713 O O . ALA A 1 94 ? 14.919 1.223 -14.206 1.00 86.94 94 ALA A O 1
ATOM 714 N N . ALA A 1 95 ? 13.685 1.096 -12.339 1.00 88.62 95 ALA A N 1
ATOM 715 C CA . ALA A 1 95 ? 14.364 2.180 -11.634 1.00 88.62 95 ALA A CA 1
ATOM 716 C C . ALA A 1 95 ? 15.638 1.730 -10.896 1.00 88.62 95 ALA A C 1
ATOM 718 O O . ALA A 1 95 ? 16.372 2.580 -10.394 1.00 88.62 95 ALA A O 1
ATOM 719 N N . CYS A 1 96 ? 15.886 0.423 -10.773 1.00 88.44 96 CYS A N 1
ATOM 720 C CA . CYS A 1 96 ? 17.071 -0.109 -10.113 1.00 88.44 96 CYS A CA 1
ATOM 721 C C . CYS A 1 96 ? 18.133 -0.479 -11.156 1.00 88.44 96 CYS A C 1
ATOM 723 O O . CYS A 1 96 ? 17.831 -1.107 -12.165 1.00 88.44 96 CYS A O 1
ATOM 725 N N . ASP A 1 97 ? 19.390 -0.145 -10.880 1.00 68.19 97 ASP A N 1
ATOM 726 C CA . ASP A 1 97 ? 20.538 -0.427 -11.751 1.00 68.19 97 ASP A CA 1
ATOM 727 C C . ASP A 1 97 ? 21.016 -1.881 -11.575 1.00 68.19 97 ASP A C 1
ATOM 729 O O . ASP A 1 97 ? 22.115 -2.157 -11.090 1.00 68.19 97 ASP A O 1
ATOM 733 N N . VAL A 1 98 ? 20.126 -2.846 -11.835 1.00 63.56 98 VAL A N 1
ATOM 734 C CA . VAL A 1 98 ? 20.407 -4.274 -11.624 1.00 63.56 98 VAL A CA 1
ATOM 735 C C . VAL A 1 98 ? 19.750 -5.147 -12.687 1.00 63.56 98 VAL A C 1
ATOM 737 O O . VAL A 1 98 ? 18.544 -5.079 -12.916 1.00 63.56 98 VAL A O 1
ATOM 740 N N . ASN A 1 99 ? 20.542 -6.063 -13.255 1.00 64.19 99 ASN A N 1
ATOM 741 C CA . ASN A 1 99 ? 20.045 -7.220 -13.999 1.00 64.19 99 ASN A CA 1
ATOM 742 C C . ASN A 1 99 ? 19.416 -8.224 -13.022 1.00 64.19 99 ASN A C 1
ATOM 744 O O . ASN A 1 99 ? 20.048 -9.189 -12.591 1.00 64.19 99 ASN A O 1
ATOM 748 N N . ASP A 1 100 ? 18.170 -7.974 -12.631 1.00 69.06 100 ASP A N 1
ATOM 749 C CA . ASP A 1 100 ? 17.400 -8.896 -11.806 1.00 69.06 100 ASP A CA 1
ATOM 750 C C . ASP A 1 100 ? 16.789 -10.004 -12.674 1.00 69.06 100 ASP A C 1
ATOM 752 O O . ASP A 1 100 ? 16.003 -9.734 -13.577 1.00 69.06 100 ASP A O 1
ATOM 756 N N . HIS A 1 101 ? 17.104 -11.268 -12.395 1.00 67.75 101 HIS A N 1
ATOM 757 C CA . HIS A 1 101 ? 16.547 -12.424 -13.112 1.00 67.75 101 HIS A CA 1
ATOM 758 C C . HIS A 1 101 ? 15.004 -12.466 -13.094 1.00 67.75 101 HIS A C 1
ATOM 760 O O . HIS A 1 101 ? 14.392 -13.034 -13.999 1.00 67.75 101 HIS A O 1
ATOM 766 N N . ARG A 1 102 ? 14.357 -11.821 -12.112 1.00 70.31 102 ARG A N 1
ATOM 767 C CA . ARG A 1 102 ? 12.895 -11.676 -12.032 1.00 70.31 102 ARG A CA 1
ATOM 768 C C . ARG A 1 102 ? 12.330 -10.749 -13.116 1.00 70.31 102 ARG A C 1
ATOM 770 O O . ARG A 1 102 ? 11.153 -10.876 -13.449 1.00 70.31 102 ARG A O 1
ATOM 777 N N . LEU A 1 103 ? 13.150 -9.880 -13.722 1.00 68.25 103 LEU A N 1
ATOM 778 C CA . LEU A 1 103 ? 12.768 -9.049 -14.875 1.00 68.25 103 LEU A CA 1
ATOM 779 C C . LEU A 1 103 ? 12.327 -9.892 -16.071 1.00 68.25 103 LEU A C 1
ATOM 781 O O . LEU A 1 103 ? 11.448 -9.463 -16.814 1.00 68.25 103 LEU A O 1
ATOM 785 N N . ALA A 1 104 ? 12.869 -11.103 -16.240 1.00 71.75 104 ALA A N 1
ATOM 786 C CA . ALA A 1 104 ? 12.458 -11.993 -17.323 1.00 71.75 104 ALA A CA 1
ATOM 787 C C . ALA A 1 104 ? 10.946 -12.280 -17.268 1.00 71.75 104 ALA A C 1
ATOM 789 O O . ALA A 1 104 ? 10.267 -12.238 -18.295 1.00 71.75 104 ALA A O 1
ATOM 790 N N . GLY A 1 105 ? 10.405 -12.469 -16.059 1.00 71.88 105 GLY A N 1
ATOM 791 C CA . GLY A 1 105 ? 8.975 -12.681 -15.832 1.00 71.88 105 GLY A CA 1
ATOM 792 C C . GLY A 1 105 ? 8.105 -11.429 -15.979 1.00 71.88 105 GLY A C 1
ATOM 793 O O . GLY A 1 105 ? 6.884 -11.535 -16.046 1.00 71.88 105 GLY A O 1
ATOM 794 N N . LEU A 1 106 ? 8.720 -10.249 -16.058 1.00 78.25 106 LEU A N 1
ATOM 795 C CA . LEU A 1 106 ? 8.048 -8.959 -16.226 1.00 78.25 106 LEU A CA 1
ATOM 796 C C . LEU A 1 106 ? 8.318 -8.327 -17.599 1.00 78.25 106 LEU A C 1
ATOM 798 O O . LEU A 1 106 ? 7.849 -7.225 -17.860 1.00 78.25 106 LEU A O 1
ATOM 802 N N . SER A 1 107 ? 9.023 -9.025 -18.492 1.00 77.12 107 SER A N 1
ATOM 803 C CA . SER A 1 107 ? 9.430 -8.524 -19.814 1.00 77.12 107 SER A CA 1
ATOM 804 C C . SER A 1 107 ? 8.261 -8.070 -20.698 1.00 77.12 107 SER A C 1
ATOM 806 O O . SER A 1 107 ? 8.416 -7.151 -21.497 1.00 77.12 107 SER A O 1
ATOM 808 N N . ALA A 1 108 ? 7.082 -8.674 -20.529 1.00 81.81 108 ALA A N 1
ATOM 809 C CA . ALA A 1 108 ? 5.857 -8.311 -21.245 1.00 81.81 108 ALA A CA 1
ATOM 810 C C . ALA A 1 108 ? 4.965 -7.301 -20.491 1.00 81.81 108 ALA A C 1
ATOM 812 O O . ALA A 1 108 ? 3.907 -6.918 -20.990 1.00 81.81 108 ALA A O 1
ATOM 813 N N . VAL A 1 109 ? 5.341 -6.884 -19.277 1.00 85.62 109 VAL A N 1
ATOM 814 C CA . VAL A 1 109 ? 4.538 -5.980 -18.446 1.00 85.62 109 VAL A CA 1
ATOM 815 C C . VAL A 1 109 ? 4.901 -4.538 -18.763 1.00 85.62 109 VAL A C 1
ATOM 817 O O . VAL A 1 109 ? 6.041 -4.128 -18.582 1.00 85.62 109 VAL A O 1
ATOM 820 N N . ASN A 1 110 ? 3.913 -3.739 -19.165 1.00 86.88 110 ASN A N 1
ATOM 821 C CA . ASN A 1 110 ? 4.069 -2.293 -19.284 1.00 86.88 110 ASN A CA 1
ATOM 822 C C . ASN A 1 110 ? 3.744 -1.621 -17.931 1.00 86.88 110 ASN A C 1
ATOM 824 O O . ASN A 1 110 ? 2.566 -1.567 -17.562 1.00 86.88 110 ASN A O 1
ATOM 828 N N . PRO A 1 111 ? 4.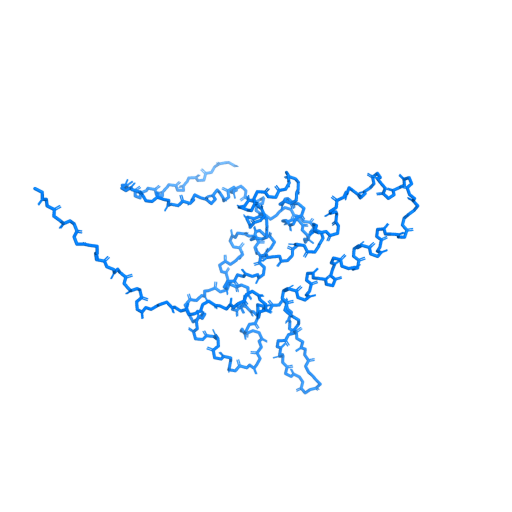735 -1.064 -17.200 1.00 85.94 111 PRO A N 1
ATOM 829 C CA . PRO A 1 111 ? 4.498 -0.410 -15.911 1.00 85.94 111 PRO A CA 1
ATOM 830 C C . PRO A 1 111 ? 3.569 0.803 -16.016 1.00 85.94 111 PRO A C 1
ATOM 832 O O . PRO A 1 111 ? 2.881 1.140 -15.058 1.00 85.94 111 PRO A O 1
ATOM 835 N N . GLY A 1 112 ? 3.532 1.454 -17.183 1.00 85.88 112 GLY A N 1
ATOM 836 C CA . GLY A 1 112 ? 2.713 2.635 -17.439 1.00 85.88 112 GLY A CA 1
ATOM 837 C C . GLY A 1 112 ? 1.212 2.360 -17.434 1.00 85.88 112 GLY A C 1
ATOM 838 O O . GLY A 1 112 ? 0.449 3.291 -17.210 1.00 85.88 112 GLY A O 1
ATOM 839 N N . LEU A 1 113 ? 0.778 1.103 -17.601 1.00 87.00 113 LEU A N 1
ATOM 840 C CA . LEU A 1 113 ? -0.645 0.746 -17.535 1.00 87.00 113 LEU A CA 1
ATOM 841 C C . LEU A 1 113 ? -1.272 1.114 -16.194 1.00 87.00 113 LEU A C 1
ATOM 843 O O . LEU A 1 113 ? -2.477 1.350 -16.140 1.00 87.00 113 LEU A O 1
ATOM 847 N N . GLU A 1 114 ? -0.473 1.201 -15.123 1.00 84.75 114 GLU A N 1
ATOM 848 C CA . GLU A 1 114 ? -1.057 1.446 -13.817 1.00 84.75 114 GLU A CA 1
ATOM 849 C C . GLU A 1 114 ? -1.689 2.828 -13.650 1.00 84.75 114 GLU A C 1
ATOM 851 O O . GLU A 1 114 ? -2.555 3.009 -12.802 1.00 84.75 114 GLU A O 1
ATOM 856 N N . THR A 1 115 ? -1.312 3.805 -14.473 1.00 85.56 115 THR A N 1
ATOM 857 C CA . THR A 1 115 ? -1.907 5.145 -14.415 1.00 85.56 115 THR A CA 1
ATOM 858 C C . THR A 1 115 ? -3.372 5.151 -14.852 1.00 85.56 115 THR A C 1
ATOM 860 O O . THR A 1 115 ? -4.142 5.969 -14.355 1.00 85.56 115 THR A O 1
ATOM 863 N N . LEU A 1 116 ? -3.782 4.208 -15.709 1.00 86.75 116 LEU A N 1
ATOM 864 C CA . LEU A 1 116 ? -5.148 4.111 -16.237 1.00 86.75 116 LEU A CA 1
ATOM 865 C C . LEU A 1 116 ? -6.179 3.706 -15.177 1.00 86.75 116 LEU A C 1
ATOM 867 O O . LEU A 1 116 ? -7.371 3.929 -15.367 1.00 86.75 116 LEU A O 1
ATOM 871 N N . TRP A 1 117 ? -5.732 3.116 -14.070 1.00 85.25 117 TRP A N 1
ATOM 872 C CA . TRP A 1 117 ? -6.588 2.648 -12.980 1.00 85.25 117 TRP A CA 1
ATOM 873 C C . TRP A 1 117 ? -6.185 3.239 -11.623 1.00 85.25 117 TRP A C 1
ATOM 875 O O . TRP A 1 117 ? -6.394 2.615 -10.588 1.00 85.25 117 TRP A O 1
ATOM 885 N N . GLY A 1 118 ? -5.584 4.436 -11.611 1.00 86.62 118 GLY A N 1
ATOM 886 C CA . GLY A 1 118 ? -5.308 5.153 -10.359 1.00 86.62 118 GLY A CA 1
ATOM 887 C C . GLY A 1 118 ? -4.012 4.767 -9.638 1.00 86.62 118 GLY A C 1
ATOM 888 O O . GLY A 1 118 ? -3.861 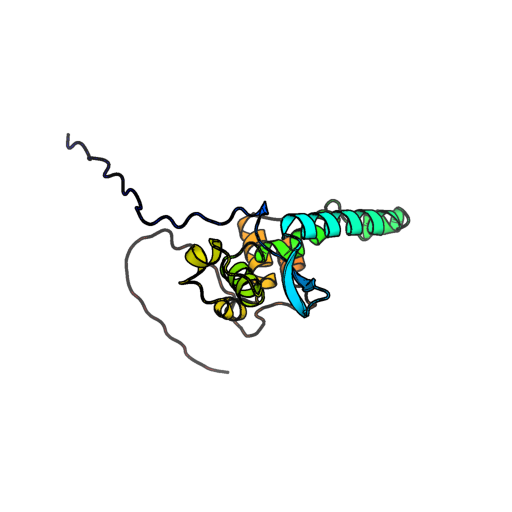5.018 -8.441 1.00 86.62 118 GLY A O 1
ATOM 889 N N . GLY A 1 119 ? -3.076 4.127 -10.340 1.00 91.88 119 GLY A N 1
ATOM 890 C CA . GLY A 1 119 ? -1.820 3.621 -9.784 1.00 91.88 119 GLY A CA 1
ATOM 891 C C . GLY A 1 119 ? -2.024 2.550 -8.712 1.00 91.88 119 GLY A C 1
ATOM 892 O O . GLY A 1 119 ? -3.111 1.998 -8.548 1.00 91.88 119 GLY A O 1
ATOM 893 N N . HIS A 1 120 ? -0.973 2.272 -7.937 1.00 94.56 120 HIS A N 1
ATOM 894 C CA . HIS A 1 120 ? -1.050 1.312 -6.830 1.00 94.56 120 HIS A CA 1
ATOM 895 C C . HIS A 1 120 ? -2.145 1.618 -5.796 1.00 94.56 120 HIS A C 1
ATOM 897 O O . HIS A 1 120 ? -2.618 0.682 -5.171 1.00 94.56 120 HIS A O 1
ATOM 903 N N . ALA A 1 121 ? -2.573 2.873 -5.624 1.00 94.50 121 ALA A N 1
ATOM 904 C CA . ALA A 1 121 ? -3.676 3.202 -4.719 1.00 94.50 121 ALA A CA 1
ATOM 905 C C . ALA A 1 121 ? -5.022 2.678 -5.253 1.00 94.50 121 ALA A C 1
ATOM 907 O O . ALA A 1 121 ? -5.745 1.997 -4.529 1.00 94.50 121 ALA A O 1
ATOM 908 N N . GLY A 1 122 ? -5.315 2.881 -6.543 1.00 93.31 122 GLY A N 1
ATOM 909 C CA . GLY A 1 122 ? -6.494 2.276 -7.173 1.00 93.31 122 GLY A CA 1
ATOM 910 C C . GLY A 1 122 ? -6.448 0.743 -7.162 1.00 93.31 122 GLY A C 1
ATOM 911 O O . GLY A 1 122 ? -7.451 0.090 -6.873 1.00 93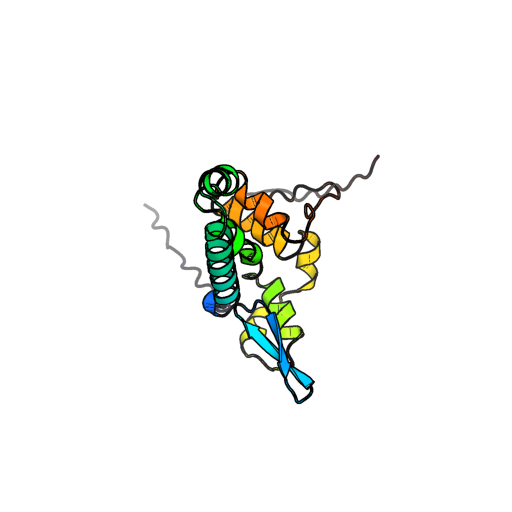.31 122 GLY A O 1
ATOM 912 N N . VAL A 1 123 ? -5.263 0.149 -7.357 1.00 94.31 123 VAL A N 1
ATOM 913 C CA . VAL A 1 123 ? -5.075 -1.306 -7.204 1.00 94.31 123 VAL A CA 1
ATOM 914 C C . VAL A 1 123 ? -5.296 -1.752 -5.752 1.00 94.31 123 VAL A C 1
ATOM 916 O O . VAL A 1 123 ? -5.897 -2.804 -5.535 1.00 94.31 123 VAL A O 1
ATOM 919 N N . SER A 1 124 ? -4.868 -0.975 -4.750 1.00 96.06 124 SER A N 1
ATOM 920 C CA . SER A 1 124 ? -5.128 -1.272 -3.334 1.00 96.06 124 SER A CA 1
ATOM 921 C C . SER A 1 124 ? -6.621 -1.286 -3.024 1.00 96.06 124 SER A C 1
ATOM 923 O O . SER A 1 124 ? -7.095 -2.230 -2.394 1.00 96.06 124 SER A O 1
ATOM 925 N N . GLN A 1 125 ? -7.367 -0.291 -3.512 1.00 95.69 125 GLN A N 1
ATOM 926 C CA . GLN A 1 125 ? -8.821 -0.249 -3.368 1.00 95.69 125 GLN A CA 1
ATOM 927 C C . GLN A 1 125 ? -9.474 -1.482 -4.001 1.00 95.69 125 GLN A C 1
ATOM 929 O O . GLN A 1 125 ? -10.166 -2.227 -3.311 1.00 95.69 125 GLN A O 1
ATOM 934 N N . ALA A 1 126 ? -9.194 -1.748 -5.279 1.00 94.56 126 ALA A N 1
ATOM 935 C CA . ALA A 1 126 ? -9.751 -2.897 -5.993 1.00 94.56 126 ALA A CA 1
ATOM 936 C C . ALA A 1 126 ? -9.416 -4.235 -5.307 1.00 94.56 126 ALA A C 1
ATOM 938 O O . ALA A 1 126 ? -10.245 -5.145 -5.234 1.00 94.56 126 ALA A O 1
ATOM 939 N N . THR A 1 127 ? -8.202 -4.353 -4.763 1.00 95.56 127 THR A N 1
ATOM 940 C CA . THR A 1 127 ? -7.777 -5.536 -4.008 1.00 95.56 127 THR A CA 1
ATOM 941 C C . THR A 1 127 ? -8.603 -5.686 -2.733 1.00 95.56 127 THR A C 1
ATOM 943 O O . THR A 1 127 ? -9.151 -6.759 -2.487 1.00 95.56 127 THR A O 1
ATOM 946 N N . ALA A 1 128 ? -8.757 -4.622 -1.945 1.00 96.38 128 ALA A N 1
ATOM 947 C CA . ALA A 1 128 ? -9.546 -4.648 -0.717 1.00 96.38 128 ALA A CA 1
ATOM 948 C C . ALA A 1 128 ? -11.038 -4.929 -0.974 1.00 96.38 128 ALA A C 1
ATOM 950 O O . ALA A 1 128 ? -11.650 -5.684 -0.217 1.00 96.38 128 ALA A O 1
ATOM 951 N N . GLU A 1 129 ? -11.606 -4.393 -2.061 1.00 96.38 129 GLU A N 1
ATOM 952 C CA . GLU A 1 129 ? -12.960 -4.729 -2.526 1.00 96.38 129 GLU A CA 1
ATOM 953 C C . GLU A 1 129 ? -13.076 -6.229 -2.826 1.00 96.38 129 GLU A C 1
ATOM 955 O O . GLU A 1 129 ? -13.982 -6.892 -2.324 1.00 96.38 129 GLU A O 1
ATOM 960 N N . SER A 1 130 ? -12.122 -6.793 -3.577 1.00 96.56 130 SER A N 1
ATOM 961 C CA . SER A 1 130 ? -12.123 -8.222 -3.926 1.00 96.56 130 SER A CA 1
ATOM 962 C C . SER A 1 130 ? -11.974 -9.150 -2.712 1.00 96.56 130 SER A C 1
ATOM 964 O O . SER A 1 130 ? -12.511 -10.259 -2.697 1.00 96.56 130 SER A O 1
ATOM 966 N N . LEU A 1 131 ? -11.282 -8.682 -1.668 1.00 96.12 131 LEU A N 1
ATOM 967 C CA . LEU A 1 131 ? -11.121 -9.385 -0.396 1.00 96.12 131 LEU A CA 1
ATOM 968 C C . LEU A 1 131 ? -12.323 -9.204 0.543 1.00 96.12 131 LEU A C 1
ATOM 970 O O . LEU A 1 131 ? -12.301 -9.737 1.650 1.00 96.12 131 LEU A O 1
ATOM 974 N N . HIS A 1 132 ? -13.371 -8.492 0.113 1.00 96.31 132 HIS A N 1
ATOM 975 C CA . HIS A 1 132 ? -14.552 -8.174 0.920 1.00 96.31 132 HIS A CA 1
ATOM 976 C C . HIS A 1 132 ? -14.186 -7.479 2.240 1.00 96.31 132 HIS A C 1
ATOM 978 O O . HIS A 1 132 ? -14.767 -7.755 3.293 1.00 96.31 132 HIS A O 1
ATOM 984 N N . ALA A 1 133 ? -13.199 -6.578 2.190 1.00 95.81 133 ALA A N 1
ATOM 985 C CA . ALA A 1 133 ? -12.830 -5.767 3.340 1.00 95.81 133 ALA A CA 1
ATOM 986 C C . ALA A 1 133 ? -14.032 -4.925 3.827 1.00 95.81 133 ALA A C 1
ATOM 988 O O . ALA A 1 133 ? -14.945 -4.631 3.047 1.00 95.81 133 ALA A O 1
ATOM 989 N N . PRO A 1 134 ? -14.057 -4.508 5.109 1.00 95.31 134 PRO A N 1
ATOM 990 C CA . PRO A 1 134 ? -15.145 -3.696 5.647 1.00 95.31 134 PRO A CA 1
ATOM 991 C C . PRO A 1 134 ? -15.413 -2.449 4.799 1.00 95.31 134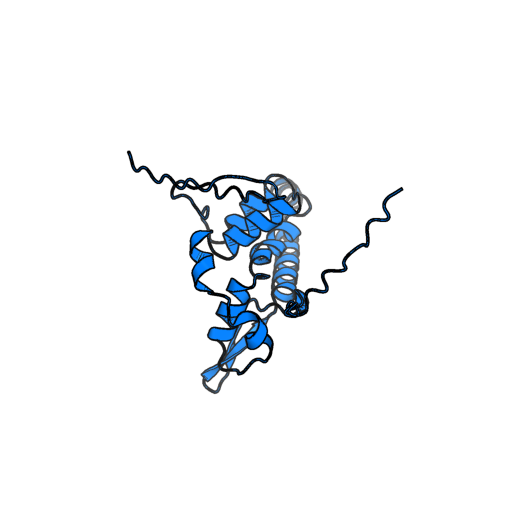 PRO A C 1
ATOM 993 O O . PRO A 1 134 ? -14.476 -1.826 4.315 1.00 95.31 134 PRO A O 1
ATOM 996 N N . ARG A 1 135 ? -16.690 -2.062 4.677 1.00 92.31 135 ARG A N 1
ATOM 997 C CA . ARG A 1 135 ? -17.231 -1.058 3.735 1.00 92.31 135 ARG A CA 1
ATOM 998 C C . ARG A 1 135 ? -16.319 0.129 3.389 1.00 92.31 135 ARG A C 1
ATOM 1000 O O . ARG A 1 135 ? -16.247 0.490 2.223 1.00 92.31 135 ARG A O 1
ATOM 1007 N N . TYR A 1 136 ? -15.686 0.758 4.379 1.00 94.50 136 TYR A N 1
ATOM 1008 C CA . TYR A 1 136 ? -14.885 1.973 4.175 1.00 94.50 136 TYR A CA 1
ATOM 1009 C C . TYR A 1 136 ? -13.394 1.707 3.944 1.00 94.50 136 TYR A C 1
ATOM 1011 O O . TYR A 1 136 ? -12.686 2.586 3.470 1.00 94.50 136 TYR A O 1
ATOM 1019 N N . VAL A 1 137 ? -12.900 0.507 4.255 1.00 95.94 137 VAL A N 1
ATOM 1020 C CA . VAL A 1 137 ? -11.478 0.163 4.127 1.00 95.94 137 VAL A CA 1
ATOM 1021 C C . VAL A 1 137 ? -10.988 0.301 2.683 1.00 95.94 137 VAL A C 1
ATOM 1023 O O . VAL A 1 137 ? -9.951 0.934 2.501 1.00 95.94 137 VAL A O 1
ATOM 1026 N N . PRO A 1 138 ? -11.692 -0.192 1.644 1.00 96.00 138 PRO A N 1
ATOM 1027 C CA . PRO A 1 138 ? -11.206 -0.022 0.281 1.00 96.00 138 PRO A CA 1
ATOM 1028 C C . PRO A 1 138 ? -11.050 1.439 -0.141 1.00 96.00 138 PRO A C 1
ATOM 1030 O O . PRO A 1 138 ? -10.039 1.793 -0.740 1.00 96.00 138 PRO A O 1
ATOM 1033 N N . GLU A 1 139 ? -12.009 2.292 0.220 1.00 95.06 139 GLU A N 1
ATOM 1034 C CA . GLU A 1 139 ? -11.956 3.725 -0.072 1.00 95.06 139 GLU A CA 1
ATOM 1035 C C . GLU A 1 139 ? -10.805 4.412 0.680 1.00 95.06 139 GLU A C 1
ATOM 1037 O O . GLU A 1 139 ? -10.052 5.181 0.084 1.00 95.06 139 GLU A O 1
ATOM 1042 N N . ILE A 1 140 ? -10.608 4.077 1.962 1.00 94.69 140 ILE A N 1
ATOM 1043 C CA . ILE A 1 140 ? -9.486 4.577 2.774 1.00 94.69 140 ILE A CA 1
ATOM 1044 C C . ILE A 1 140 ? -8.140 4.224 2.121 1.00 94.69 140 ILE A C 1
ATOM 1046 O O . ILE A 1 140 ? -7.271 5.085 1.994 1.00 94.69 140 ILE A O 1
ATOM 1050 N N . LEU A 1 141 ? -7.974 2.975 1.677 1.00 95.56 141 LEU A N 1
ATOM 1051 C CA . LEU A 1 141 ? -6.777 2.510 0.967 1.00 95.56 141 LEU A CA 1
ATOM 1052 C C . LEU A 1 141 ? -6.597 3.242 -0.374 1.00 95.56 141 LEU A C 1
ATOM 1054 O O . LEU A 1 141 ? -5.499 3.688 -0.694 1.00 95.56 141 LEU A O 1
ATOM 1058 N N . GLY A 1 142 ? -7.672 3.406 -1.147 1.00 93.06 142 GLY A N 1
ATOM 1059 C CA . GLY A 1 142 ? -7.643 4.078 -2.450 1.00 93.06 142 GLY A CA 1
ATOM 1060 C C . GLY A 1 142 ? -7.265 5.558 -2.392 1.00 93.06 142 GLY A C 1
ATOM 1061 O O . GLY A 1 142 ? -6.723 6.096 -3.358 1.00 93.06 142 GLY A O 1
ATOM 1062 N N . GLN A 1 143 ? -7.511 6.213 -1.257 1.00 93.25 143 GLN A N 1
ATOM 1063 C CA . GLN A 1 143 ? -7.298 7.648 -1.069 1.00 93.25 143 GLN A CA 1
ATOM 1064 C C . GLN A 1 143 ? -6.001 7.997 -0.328 1.00 93.25 143 GLN A C 1
ATOM 1066 O O . GLN A 1 143 ? -5.794 9.162 0.008 1.00 93.25 143 GLN A O 1
ATOM 1071 N N . HIS A 1 144 ? -5.085 7.050 -0.089 1.00 91.50 144 HIS A N 1
ATOM 1072 C CA . HIS A 1 144 ? -3.898 7.308 0.747 1.00 91.50 144 HIS A CA 1
ATOM 1073 C C . HIS A 1 144 ? -2.917 8.360 0.197 1.00 91.50 144 HIS A C 1
ATOM 1075 O O . HIS A 1 144 ? -2.012 8.783 0.911 1.00 91.50 144 HIS A O 1
ATOM 1081 N N . HIS A 1 145 ? -3.084 8.795 -1.060 1.00 89.50 145 HIS A N 1
ATOM 1082 C CA . HIS A 1 145 ? -2.351 9.923 -1.664 1.00 89.50 145 HIS A CA 1
ATOM 1083 C C . HIS A 1 145 ? -3.111 11.258 -1.587 1.00 89.50 145 HIS A C 1
ATOM 1085 O O . HIS A 1 145 ? -2.687 12.238 -2.192 1.00 89.50 145 HIS A O 1
ATOM 1091 N N . GLY A 1 146 ? -4.225 11.312 -0.851 1.00 82.31 146 GLY A N 1
ATOM 1092 C CA . GLY A 1 146 ? -4.993 12.527 -0.567 1.00 82.31 146 GLY A CA 1
ATOM 1093 C C . GLY A 1 146 ? -6.156 12.828 -1.520 1.00 82.31 146 GLY A C 1
ATOM 1094 O O . GLY A 1 146 ? -6.711 13.920 -1.447 1.00 82.31 146 GLY A O 1
ATOM 1095 N N . PHE A 1 147 ? -6.528 11.913 -2.422 1.00 80.62 147 PHE A N 1
ATOM 1096 C CA . PHE A 1 147 ? -7.628 12.103 -3.379 1.00 80.62 147 PHE A CA 1
ATOM 1097 C C . PHE A 1 147 ? -8.206 10.770 -3.878 1.00 80.62 147 PHE A C 1
ATOM 1099 O O . PHE A 1 147 ? -7.513 9.753 -3.883 1.00 80.62 147 PHE A O 1
ATOM 1106 N N . ILE A 1 148 ? -9.466 10.782 -4.335 1.00 65.94 148 ILE A N 1
ATOM 1107 C CA . ILE A 1 148 ? -10.092 9.643 -5.026 1.00 65.94 148 ILE A CA 1
ATOM 1108 C C . ILE A 1 148 ? -9.395 9.447 -6.371 1.00 65.94 148 ILE A C 1
ATOM 1110 O O . ILE A 1 148 ? -9.434 10.322 -7.238 1.00 65.94 148 ILE A O 1
ATOM 1114 N N . GLN A 1 149 ? -8.780 8.286 -6.561 1.00 62.06 149 GLN A N 1
ATOM 1115 C CA . GLN A 1 149 ? -8.206 7.908 -7.845 1.00 62.06 149 GLN A CA 1
ATOM 1116 C C . GLN A 1 149 ? -9.336 7.520 -8.815 1.00 62.06 149 GLN A C 1
ATOM 1118 O O . GLN A 1 149 ? -10.122 6.627 -8.514 1.00 62.06 149 GLN A O 1
ATOM 1123 N N . GLY A 1 150 ? -9.434 8.180 -9.976 1.00 55.03 150 GLY A N 1
ATOM 1124 C CA . GLY A 1 150 ? -10.428 7.849 -11.015 1.00 55.03 150 GLY A CA 1
ATOM 1125 C C . GLY A 1 150 ? -11.632 8.795 -11.150 1.00 55.03 150 GLY A C 1
ATOM 1126 O O . GLY A 1 150 ? -12.587 8.466 -11.851 1.00 55.03 150 GLY A O 1
ATOM 1127 N N . SER A 1 151 ? -11.602 9.996 -10.563 1.00 37.88 151 SER A N 1
ATOM 1128 C CA . SER A 1 151 ? -12.628 11.040 -10.759 1.00 37.88 151 SER A CA 1
ATOM 1129 C C . SER A 1 151 ? -12.508 11.828 -12.078 1.00 37.88 151 SER A C 1
ATOM 1131 O O . SER A 1 151 ? -12.900 12.988 -12.165 1.00 37.88 151 SER A O 1
ATOM 1133 N N . THR A 1 152 ? -12.074 11.167 -13.152 1.00 35.03 152 THR A N 1
ATOM 1134 C CA . THR A 1 152 ? -12.619 11.422 -14.492 1.00 35.03 152 THR A CA 1
ATOM 1135 C C . THR A 1 152 ? -13.536 10.252 -14.826 1.00 35.03 152 THR A C 1
ATOM 1137 O O . THR A 1 152 ? -13.078 9.255 -15.372 1.00 35.03 152 THR A O 1
ATOM 1140 N N . ALA A 1 153 ? -14.803 10.354 -14.410 1.00 30.98 153 ALA A N 1
ATOM 1141 C CA . ALA A 1 153 ? -15.949 9.576 -14.892 1.00 30.98 153 ALA A CA 1
ATOM 1142 C C . ALA A 1 153 ? -15.623 8.184 -15.478 1.00 30.98 153 ALA A C 1
ATOM 1144 O O . ALA A 1 153 ? -15.686 7.962 -16.684 1.00 30.98 153 ALA A O 1
ATOM 1145 N N . GLY A 1 154 ? -15.292 7.226 -14.617 1.00 30.31 154 GLY A N 1
ATOM 1146 C CA . GLY A 1 154 ? -15.083 5.851 -15.044 1.00 30.31 154 GLY A CA 1
ATOM 1147 C C . GLY A 1 154 ? -14.911 4.941 -13.849 1.00 30.31 154 GLY A C 1
ATOM 1148 O O . GLY A 1 154 ? -13.792 4.615 -13.475 1.00 30.31 154 GLY A O 1
ATOM 1149 N N . VAL A 1 155 ? -16.026 4.516 -13.251 1.00 34.34 155 VAL A N 1
ATOM 1150 C CA . VAL A 1 155 ? -16.035 3.339 -12.381 1.00 34.34 155 VAL A CA 1
ATOM 1151 C C . VAL A 1 155 ? -15.502 2.187 -13.228 1.00 34.34 155 VAL A C 1
ATOM 1153 O O . VAL A 1 155 ? -16.231 1.622 -14.047 1.00 34.34 155 VAL A O 1
ATOM 1156 N N . ALA A 1 156 ? -14.220 1.858 -13.075 1.00 34.94 156 ALA A N 1
ATOM 1157 C CA . ALA A 1 156 ? -13.660 0.628 -13.597 1.00 34.94 156 ALA A CA 1
ATOM 1158 C C . ALA A 1 156 ? -14.295 -0.509 -12.795 1.00 34.94 156 ALA A C 1
ATOM 1160 O O . ALA A 1 156 ? -13.745 -1.015 -11.825 1.00 34.94 156 ALA A O 1
ATOM 1161 N N . THR A 1 157 ? -15.512 -0.883 -13.190 1.00 32.09 157 THR A N 1
ATOM 1162 C CA . THR A 1 157 ? -16.102 -2.146 -12.779 1.00 32.09 157 THR A CA 1
ATOM 1163 C C . THR A 1 157 ? -15.153 -3.209 -13.312 1.00 32.09 157 THR A C 1
ATOM 1165 O O . THR A 1 157 ? -15.122 -3.459 -14.519 1.00 32.09 157 THR A O 1
ATOM 1168 N N . LEU A 1 158 ? -14.350 -3.807 -12.434 1.00 32.78 158 LEU A N 1
ATOM 1169 C CA . LEU A 1 158 ? -13.624 -5.035 -12.722 1.00 32.78 158 LEU A CA 1
ATOM 1170 C C . LEU A 1 158 ? -14.669 -6.118 -13.005 1.00 32.78 158 LEU A C 1
ATOM 1172 O O . LEU A 1 158 ? -15.094 -6.862 -12.125 1.00 32.78 158 LEU A O 1
ATOM 1176 N N . LYS A 1 159 ? -15.143 -6.186 -14.252 1.00 28.05 159 LYS A N 1
ATOM 1177 C CA . LYS A 1 159 ? -15.929 -7.316 -14.733 1.00 28.05 159 LYS A CA 1
ATOM 1178 C C . LYS A 1 159 ? -14.984 -8.507 -14.793 1.00 28.05 159 LYS A C 1
ATOM 1180 O O . LYS A 1 159 ? -14.244 -8.679 -15.757 1.00 28.05 159 LYS A O 1
ATOM 1185 N N . TYR A 1 160 ? -15.016 -9.321 -13.746 1.00 28.25 160 TYR A N 1
ATOM 1186 C CA . TYR A 1 160 ? -14.460 -10.664 -13.759 1.00 28.25 160 TYR A CA 1
ATOM 1187 C C . TYR A 1 160 ? -15.133 -11.427 -14.909 1.00 28.25 160 TYR A C 1
ATOM 1189 O O . TYR A 1 160 ? -16.320 -11.750 -14.841 1.00 28.25 160 TYR A O 1
ATOM 1197 N N . SER A 1 161 ? -14.415 -11.667 -16.009 1.00 29.19 161 SER A N 1
ATOM 1198 C CA . SER A 1 161 ? -14.940 -12.465 -17.115 1.00 29.19 161 SER A CA 1
ATOM 1199 C C . SER A 1 161 ? -14.832 -13.949 -16.765 1.00 29.19 161 SER A C 1
ATOM 1201 O O . SER A 1 161 ? -13.925 -14.652 -17.212 1.00 29.19 161 SER A O 1
ATOM 1203 N N . ALA A 1 162 ? -15.771 -14.445 -15.963 1.00 30.75 162 ALA A N 1
ATOM 1204 C CA . ALA A 1 162 ? -16.114 -15.859 -16.005 1.00 30.75 162 ALA A CA 1
ATOM 1205 C C . ALA A 1 162 ? -16.787 -16.111 -17.366 1.00 30.75 162 ALA A C 1
ATOM 1207 O O . ALA A 1 162 ? -17.804 -15.503 -17.691 1.00 30.75 162 ALA A O 1
ATOM 1208 N N . GLY A 1 163 ? -16.143 -16.912 -18.217 1.00 30.14 163 GLY A N 1
ATOM 1209 C CA . GLY A 1 163 ? -16.475 -16.993 -19.636 1.00 30.14 163 GLY A CA 1
ATOM 1210 C C . GLY A 1 163 ? -17.907 -17.429 -19.959 1.00 30.14 163 GLY A C 1
ATOM 1211 O O . GLY A 1 163 ? -18.451 -18.333 -19.330 1.00 30.14 163 GLY A O 1
ATOM 1212 N N . ARG A 1 164 ? -18.459 -16.837 -21.025 1.00 30.86 164 ARG A N 1
ATOM 1213 C CA . ARG A 1 164 ? -19.095 -17.511 -22.176 1.00 30.86 164 ARG A CA 1
ATOM 1214 C C . ARG A 1 164 ? -19.564 -16.465 -23.198 1.00 30.86 164 ARG A C 1
ATOM 1216 O O . ARG A 1 164 ? -20.296 -15.552 -22.851 1.00 30.86 164 ARG A O 1
ATOM 1223 N N . SER A 1 165 ? -19.133 -16.668 -24.447 1.00 33.91 165 SER A N 1
ATOM 1224 C CA . SER A 1 165 ? -19.756 -16.252 -25.719 1.00 33.91 165 SER A CA 1
ATOM 1225 C C . SER A 1 165 ? -20.219 -14.796 -25.920 1.00 33.91 165 SER A C 1
ATOM 1227 O O . SER A 1 165 ? -21.239 -14.388 -25.382 1.00 33.91 165 SER A O 1
ATOM 1229 N N . GLY A 1 166 ? -19.603 -14.125 -26.904 1.00 30.42 166 GLY A N 1
ATOM 1230 C CA . GLY A 1 166 ? -20.349 -13.304 -27.871 1.00 30.42 166 GLY A CA 1
ATOM 1231 C C . GLY A 1 166 ? -20.206 -11.780 -27.775 1.00 30.42 166 GLY A C 1
ATOM 1232 O O . GLY A 1 166 ? -20.715 -11.161 -26.855 1.00 30.42 166 GLY A O 1
ATOM 1233 N N . LEU A 1 167 ? -19.610 -11.220 -28.836 1.00 26.80 167 LEU A N 1
ATOM 1234 C CA . LEU A 1 167 ? -19.614 -9.828 -29.315 1.00 26.80 167 LEU A CA 1
ATOM 1235 C C . LEU A 1 167 ? -18.881 -8.742 -28.500 1.00 26.80 167 LEU A C 1
ATOM 1237 O O . LEU A 1 167 ? -19.380 -8.174 -27.533 1.00 26.80 167 LEU A O 1
ATOM 1241 N N . MET A 1 168 ? -17.724 -8.345 -29.048 1.00 28.73 168 MET A N 1
ATOM 1242 C CA . MET A 1 168 ? -17.162 -6.998 -28.921 1.00 28.73 168 MET A CA 1
ATOM 1243 C C . MET A 1 168 ? -18.168 -5.956 -29.426 1.00 28.73 168 MET A C 1
ATOM 1245 O O . MET A 1 168 ? -18.621 -6.027 -30.565 1.00 28.73 168 MET A O 1
ATOM 1249 N N . SER A 1 169 ? -18.433 -4.937 -28.615 1.00 25.02 169 SER A N 1
ATOM 1250 C CA . SER A 1 169 ? -18.871 -3.632 -29.108 1.00 25.02 169 SER A CA 1
ATOM 1251 C C . SER A 1 169 ? -18.349 -2.553 -28.167 1.00 25.02 169 SER A C 1
ATOM 1253 O O . SER A 1 169 ? -18.927 -2.293 -27.114 1.00 25.02 169 SER A O 1
ATOM 1255 N N . VAL A 1 170 ? -17.242 -1.926 -28.558 1.00 28.98 170 VAL A N 1
ATOM 1256 C CA . VAL A 1 170 ? -16.780 -0.666 -27.972 1.00 28.98 170 VAL A CA 1
ATOM 1257 C C . VAL A 1 170 ? -17.580 0.449 -28.639 1.00 28.98 170 VAL A C 1
ATOM 1259 O O . VAL A 1 170 ? -17.493 0.627 -29.852 1.00 28.98 170 VAL A O 1
ATOM 1262 N N . LYS A 1 171 ? -18.361 1.203 -27.864 1.00 25.11 171 LYS A N 1
ATOM 1263 C CA . LYS A 1 171 ? -18.857 2.519 -28.281 1.00 25.11 171 LYS A CA 1
ATOM 1264 C C . LYS A 1 171 ? -18.421 3.542 -27.241 1.00 25.11 171 LYS A C 1
ATOM 1266 O O . LYS A 1 171 ? -19.001 3.616 -26.165 1.00 25.11 171 LYS A O 1
ATOM 1271 N N . ASN A 1 172 ? -17.397 4.312 -27.598 1.00 29.62 172 ASN A N 1
ATOM 1272 C CA . ASN A 1 172 ? -17.126 5.607 -26.990 1.00 29.62 172 ASN A CA 1
ATOM 1273 C C . ASN A 1 172 ? -18.072 6.620 -27.640 1.00 29.62 172 ASN A C 1
ATOM 1275 O O . ASN A 1 172 ? -18.023 6.809 -28.855 1.00 29.62 172 ASN A O 1
ATOM 1279 N N . SER A 1 173 ? -18.901 7.287 -26.847 1.00 25.67 173 SER A N 1
ATOM 1280 C CA . SER A 1 173 ? -19.563 8.525 -27.251 1.00 25.67 173 SER A CA 1
ATOM 1281 C C . SER A 1 173 ? -19.372 9.553 -26.145 1.00 25.67 173 SER A C 1
ATOM 1283 O O . SER A 1 173 ? -19.812 9.348 -25.017 1.00 25.67 173 SER A O 1
ATOM 1285 N N . TRP A 1 174 ? -18.663 10.616 -26.511 1.00 26.02 174 TRP A N 1
ATOM 1286 C CA . TRP A 1 174 ? -18.539 11.900 -25.828 1.00 26.02 174 TRP A CA 1
ATOM 1287 C C . TRP A 1 174 ? -19.910 12.544 -25.532 1.00 26.02 174 TRP A C 1
ATOM 1289 O O . TRP A 1 174 ? -20.894 12.110 -26.132 1.00 26.02 174 TRP A O 1
ATOM 1299 N N . ILE A 1 175 ? -19.899 13.634 -24.734 1.00 27.23 175 ILE A N 1
ATOM 1300 C CA . ILE A 1 175 ? -20.975 14.608 -24.376 1.00 27.23 175 ILE A CA 1
ATOM 1301 C C . ILE A 1 175 ? -21.433 14.426 -22.904 1.00 27.23 175 ILE A C 1
ATOM 1303 O O . ILE A 1 175 ? -21.744 13.305 -22.513 1.00 27.23 175 ILE A O 1
ATOM 1307 N N . SER A 1 176 ? -21.448 15.426 -22.005 1.00 33.12 176 SER A N 1
ATOM 1308 C CA . SER A 1 176 ? -21.406 16.904 -22.098 1.00 33.12 176 SER A CA 1
ATOM 1309 C C . SER A 1 176 ? -20.435 17.527 -21.098 1.00 33.12 176 SER A C 1
ATOM 1311 O O . SER A 1 176 ? -20.293 16.951 -19.997 1.00 33.12 176 SER A O 1
#

Sequence (176 aa):
MRRLIRVSLQNQHAIAAISFENCPAKTRMLSDGRVVQGRSVLSHCQIVGEIARALIALYPEPMRSRLFPAGSEMAAAGHDIGKVSPTFAAKIFAACDVNDHRLAGLSAVNPGLETLWGGHAGVSQATAESLHAPRYVPEILGQHHGFIQGSTAGVATLKYSAGRSGLMSVKNSWIS

Organism: Klebsiella pneumoniae subsp. ozaenae (NCBI:txid574)

Radius of gyration: 20.74 Å; chains: 1; bounding box: 50×61×55 Å

InterPro domains:
  IPR006483 CRISPR-associated Cas3-type, HD domain [PF18019] (26-149)
  IPR038257 CRISPR-associated Cas3-type HD domain superfamily [G3DSA:1.10.3210.30] (13-174)